Protein AF-A0A7V5BFU3-F1 (afdb_monomer_lite)

Foldseek 3Di:
DDDDDPDDPQDWDWDWDKDWDKAFPCVPWDWDADVVQLEIEGPDGDQIATPDIPLPTDTPDGPDDPPDDDDPVNVVVVSVVVVVVVRVCCVVDCNSLVNVVVVVVVLVVVQVVSVVVVHGYHYDDDDDRPDDDDDPPPDD

pLDDT: mean 78.32, std 17.99, range [40.0, 97.5]

Structure (mmCIF, N/CA/C/O backbone):
data_AF-A0A7V5BFU3-F1
#
_entry.id   AF-A0A7V5BFU3-F1
#
loop_
_atom_site.group_PDB
_atom_site.id
_atom_site.type_symbol
_atom_site.label_atom_id
_atom_site.label_alt_id
_atom_site.label_comp_id
_atom_site.label_asym_id
_atom_site.label_entity_id
_atom_site.label_seq_id
_atom_site.pdbx_PDB_ins_code
_atom_site.Cartn_x
_atom_site.Cartn_y
_atom_site.Cartn_z
_atom_site.occupancy
_atom_site.B_iso_or_equiv
_atom_site.auth_seq_id
_atom_site.auth_comp_id
_atom_site.auth_asym_id
_atom_site.auth_atom_id
_atom_site.pdbx_PDB_model_num
ATOM 1 N N . PHE A 1 1 ? 28.298 21.878 -44.622 1.00 40.00 1 PHE A N 1
ATOM 2 C CA . PHE A 1 1 ? 29.211 22.014 -43.472 1.00 40.00 1 PHE A CA 1
ATOM 3 C C . PHE A 1 1 ? 29.053 20.785 -42.596 1.00 40.00 1 PHE A C 1
ATOM 5 O O . PHE A 1 1 ? 27.936 20.441 -42.238 1.00 40.00 1 PHE A O 1
ATOM 12 N N . MET A 1 2 ? 30.155 20.061 -42.419 1.00 42.56 2 MET A N 1
ATOM 13 C CA . MET A 1 2 ? 30.246 18.671 -41.971 1.00 42.56 2 MET A CA 1
ATOM 14 C C . MET A 1 2 ? 30.480 18.627 -40.452 1.00 42.56 2 MET A C 1
ATOM 16 O O . MET A 1 2 ? 31.447 19.219 -39.985 1.00 42.56 2 MET A O 1
ATOM 20 N N . GLY A 1 3 ? 29.627 17.943 -39.687 1.00 45.62 3 GLY A N 1
ATOM 21 C CA . GLY A 1 3 ? 29.847 17.699 -38.257 1.00 45.62 3 GLY A CA 1
ATOM 22 C C . GLY A 1 3 ? 30.543 16.358 -38.035 1.00 45.62 3 GLY A C 1
ATOM 23 O O . GLY A 1 3 ? 29.865 15.348 -37.896 1.00 45.62 3 GLY A O 1
ATOM 24 N N . TRP A 1 4 ? 31.879 16.339 -38.037 1.00 49.91 4 TRP A N 1
ATOM 25 C CA . TRP A 1 4 ? 32.675 15.201 -37.554 1.00 49.91 4 TRP A CA 1
ATOM 26 C C . TRP A 1 4 ? 33.266 15.570 -36.201 1.00 49.91 4 TRP A C 1
ATOM 28 O O . TRP A 1 4 ? 34.198 16.365 -36.117 1.00 49.91 4 TRP A O 1
ATOM 38 N N . GLY A 1 5 ? 32.711 14.988 -35.145 1.00 55.03 5 GLY A N 1
ATOM 39 C CA . GLY A 1 5 ? 33.347 14.875 -33.839 1.00 55.03 5 GLY A CA 1
ATOM 40 C C . GLY A 1 5 ? 33.225 13.419 -33.377 1.00 55.03 5 GLY A C 1
ATOM 41 O O . GLY A 1 5 ? 32.204 12.797 -33.670 1.00 55.03 5 GLY A O 1
ATOM 42 N N . PRO A 1 6 ? 34.215 12.853 -32.666 1.00 50.91 6 PRO A N 1
ATOM 43 C CA . PRO A 1 6 ? 34.241 11.443 -32.248 1.00 50.91 6 PRO A CA 1
ATOM 44 C C . PRO A 1 6 ? 33.249 11.100 -31.117 1.00 50.91 6 PRO A C 1
ATOM 46 O O . PRO A 1 6 ? 33.380 10.073 -30.461 1.00 50.91 6 PRO A O 1
ATOM 49 N N . TYR A 1 7 ? 32.248 11.945 -30.880 1.00 51.69 7 TYR A N 1
ATOM 50 C CA . TYR A 1 7 ? 31.275 11.806 -29.801 1.00 51.69 7 TYR A CA 1
ATOM 51 C C . TYR A 1 7 ? 29.891 11.534 -30.389 1.00 51.69 7 TYR A C 1
ATOM 53 O O . TYR A 1 7 ? 28.970 12.335 -30.257 1.00 51.69 7 TYR A O 1
ATOM 61 N N . SER A 1 8 ? 29.738 10.419 -31.105 1.00 53.53 8 SER A N 1
ATOM 62 C CA . SER A 1 8 ? 28.401 9.917 -31.408 1.00 53.53 8 SER A CA 1
ATOM 63 C C . SER A 1 8 ? 27.800 9.391 -30.106 1.00 53.53 8 SER A C 1
ATOM 65 O O . SER A 1 8 ? 28.223 8.346 -29.612 1.00 53.53 8 SER A O 1
ATOM 67 N N . GLU A 1 9 ? 26.845 10.117 -29.524 1.00 56.53 9 GLU A N 1
ATOM 68 C CA . GLU A 1 9 ? 26.021 9.587 -28.437 1.00 56.53 9 GLU A CA 1
ATOM 69 C C . GLU A 1 9 ? 25.425 8.246 -28.880 1.00 56.53 9 GLU A C 1
ATOM 71 O O . GLU A 1 9 ? 24.737 8.164 -29.903 1.00 56.53 9 GLU A O 1
ATOM 76 N N . LYS A 1 10 ? 25.724 7.183 -28.131 1.00 56.62 10 LYS A N 1
ATOM 77 C CA . LYS A 1 10 ? 25.151 5.855 -28.353 1.00 56.62 10 LYS A CA 1
ATOM 78 C C . LYS A 1 10 ? 23.631 5.965 -28.168 1.00 56.62 10 LYS A C 1
ATOM 80 O O . LYS A 1 10 ? 23.175 6.274 -27.071 1.00 56.62 10 LYS A O 1
ATOM 85 N N . LYS A 1 11 ? 22.843 5.736 -29.222 1.00 58.53 11 LYS A N 1
ATOM 86 C CA . LYS A 1 11 ? 21.369 5.752 -29.169 1.00 58.53 11 LYS A CA 1
ATOM 87 C C . LYS A 1 11 ? 20.841 4.327 -29.311 1.00 58.53 11 LYS A C 1
ATOM 89 O O . LYS A 1 11 ? 21.081 3.695 -30.333 1.00 58.53 11 LYS A O 1
ATOM 94 N N . ALA A 1 12 ? 20.122 3.846 -28.301 1.00 62.81 12 ALA A N 1
ATOM 95 C CA . ALA A 1 12 ? 19.391 2.579 -28.316 1.00 62.81 12 ALA A CA 1
ATOM 96 C C . ALA A 1 12 ? 17.927 2.841 -27.932 1.00 62.81 12 ALA A C 1
ATOM 98 O O . ALA A 1 12 ? 17.652 3.735 -27.132 1.00 62.81 12 ALA A O 1
ATOM 99 N N . MET A 1 13 ? 16.991 2.087 -28.511 1.00 66.69 13 MET A N 1
ATOM 100 C CA . MET A 1 13 ? 15.568 2.156 -28.171 1.00 66.69 13 MET A CA 1
ATOM 101 C C . MET A 1 13 ? 15.204 0.916 -27.369 1.00 66.69 13 MET A C 1
ATOM 103 O O . MET A 1 13 ? 15.144 -0.162 -27.934 1.00 66.69 13 MET A O 1
ATOM 107 N N . ILE A 1 14 ? 14.945 1.072 -26.075 1.00 68.62 14 ILE A N 1
ATOM 108 C CA . ILE A 1 14 ? 14.695 -0.052 -25.172 1.00 68.62 14 ILE A CA 1
ATOM 109 C C . ILE A 1 14 ? 13.201 -0.101 -24.854 1.00 68.62 14 ILE A C 1
ATOM 111 O O . ILE A 1 14 ? 12.643 0.873 -24.349 1.00 68.62 14 ILE A O 1
ATOM 115 N N . ARG A 1 15 ? 12.550 -1.238 -25.122 1.00 72.31 15 ARG A N 1
ATOM 116 C CA . ARG A 1 15 ? 11.222 -1.550 -24.576 1.00 72.31 15 ARG A CA 1
ATOM 117 C C . ARG A 1 15 ? 11.406 -2.403 -23.326 1.00 72.31 15 ARG A C 1
ATOM 119 O O . ARG A 1 15 ? 12.172 -3.362 -23.350 1.00 72.31 15 ARG A O 1
ATOM 126 N N . VAL A 1 16 ? 10.712 -2.014 -22.262 1.00 74.75 16 VAL A N 1
ATOM 127 C CA . VAL A 1 16 ? 10.816 -2.605 -20.929 1.00 74.75 16 VAL A CA 1
ATOM 128 C C . VAL A 1 16 ? 9.462 -3.177 -20.546 1.00 74.75 16 VAL A C 1
ATOM 130 O O . VAL A 1 16 ? 8.458 -2.468 -20.591 1.00 74.75 16 VAL A O 1
ATOM 133 N N . GLU A 1 17 ? 9.453 -4.440 -20.143 1.00 80.62 17 GLU A N 1
ATOM 134 C CA . GLU A 1 17 ? 8.328 -5.064 -19.451 1.00 80.62 17 GLU A CA 1
ATOM 135 C C . GLU A 1 17 ? 8.743 -5.318 -18.001 1.00 80.62 17 GLU A C 1
ATOM 137 O O . GLU A 1 17 ? 9.813 -5.871 -17.749 1.00 80.62 17 GLU A O 1
ATOM 142 N N . ALA A 1 18 ? 7.926 -4.855 -17.055 1.00 84.06 18 ALA A N 1
ATOM 143 C CA . ALA A 1 18 ? 8.183 -4.974 -15.627 1.00 84.06 18 ALA A CA 1
ATOM 144 C C . ALA A 1 18 ? 6.877 -5.278 -14.895 1.00 84.06 18 ALA A C 1
ATOM 146 O O . ALA A 1 18 ? 5.835 -4.695 -15.204 1.00 84.06 18 ALA A O 1
ATOM 147 N N . LYS A 1 19 ? 6.942 -6.152 -13.890 1.00 87.88 19 LYS A N 1
ATOM 148 C CA . LYS A 1 19 ? 5.826 -6.382 -12.972 1.00 87.88 19 LYS A CA 1
ATOM 149 C C . LYS A 1 19 ? 6.046 -5.543 -11.729 1.00 87.88 19 LYS A C 1
ATOM 151 O O . LYS A 1 19 ? 7.132 -5.543 -11.155 1.00 87.88 19 LYS A O 1
ATOM 156 N N . VAL A 1 20 ? 5.018 -4.809 -11.331 1.00 90.00 20 VAL A N 1
ATOM 157 C CA . VAL A 1 20 ? 5.080 -3.917 -10.178 1.00 90.00 20 VAL A CA 1
ATOM 158 C C . VAL A 1 20 ? 3.994 -4.314 -9.198 1.00 90.00 20 VAL A C 1
ATOM 160 O O . VAL A 1 20 ? 2.826 -4.409 -9.569 1.00 90.00 20 VAL A O 1
ATOM 163 N N . LEU A 1 21 ? 4.388 -4.527 -7.948 1.00 92.06 21 LEU A N 1
ATOM 164 C CA . LEU A 1 21 ? 3.472 -4.769 -6.849 1.00 92.06 21 LEU A CA 1
ATOM 165 C C . LEU A 1 21 ? 3.307 -3.473 -6.062 1.00 92.06 21 LEU A C 1
ATOM 167 O O . LEU A 1 21 ? 4.285 -2.921 -5.556 1.00 92.06 21 LEU A O 1
ATOM 171 N N . ALA A 1 22 ? 2.071 -3.005 -5.937 1.00 94.19 22 ALA A N 1
ATOM 172 C CA . ALA A 1 22 ? 1.711 -1.893 -5.070 1.00 94.19 22 ALA A CA 1
ATOM 173 C C . ALA A 1 22 ? 0.727 -2.372 -4.002 1.00 94.19 22 ALA A C 1
ATOM 175 O O . ALA A 1 22 ? -0.094 -3.253 -4.257 1.00 94.19 22 ALA A O 1
ATOM 176 N N . GLY A 1 23 ? 0.813 -1.801 -2.807 1.00 93.50 23 GLY A N 1
ATOM 177 C CA . GLY A 1 23 ? -0.024 -2.206 -1.687 1.00 93.50 23 GLY A CA 1
ATOM 178 C C . GLY A 1 23 ? 0.140 -1.302 -0.477 1.00 93.50 23 GLY A C 1
ATOM 179 O O . GLY A 1 23 ? 0.920 -0.353 -0.490 1.00 93.50 23 GLY A O 1
ATOM 180 N N . TYR A 1 24 ? -0.623 -1.598 0.569 1.00 93.19 24 TYR A N 1
ATOM 181 C CA . TYR A 1 24 ? -0.533 -0.901 1.845 1.00 93.19 24 TYR A CA 1
ATOM 182 C C . TYR A 1 24 ? 0.469 -1.604 2.752 1.00 93.19 24 TYR A C 1
ATOM 184 O O . TYR A 1 24 ? 0.316 -2.788 3.053 1.00 93.19 24 TYR A O 1
ATOM 192 N N . ASP A 1 25 ? 1.439 -0.852 3.253 1.00 94.38 25 ASP A N 1
ATOM 193 C CA . ASP A 1 25 ? 2.276 -1.300 4.357 1.00 94.38 25 ASP A CA 1
ATOM 194 C C . ASP A 1 25 ? 1.501 -1.151 5.675 1.00 94.38 25 ASP A C 1
ATOM 196 O O . ASP A 1 25 ? 1.387 -0.064 6.247 1.00 94.38 25 ASP A O 1
ATOM 200 N N . LEU A 1 26 ? 0.923 -2.257 6.146 1.00 91.56 26 LEU A N 1
ATOM 201 C CA . LEU A 1 26 ? 0.100 -2.276 7.355 1.00 91.56 26 LEU A CA 1
ATOM 202 C C . LEU A 1 26 ? 0.907 -2.054 8.640 1.00 91.56 26 LEU A C 1
ATOM 204 O O . LEU A 1 26 ? 0.306 -1.706 9.655 1.00 91.56 26 LEU A O 1
ATOM 208 N N . GLU A 1 27 ? 2.237 -2.181 8.618 1.00 92.94 27 GLU A N 1
ATOM 209 C CA . GLU A 1 27 ? 3.070 -1.835 9.778 1.00 92.94 27 GLU A CA 1
ATOM 210 C C . GLU A 1 27 ? 3.023 -0.328 10.068 1.00 92.94 27 GLU A C 1
ATOM 212 O O . GLU A 1 27 ? 3.160 0.098 11.216 1.00 92.94 27 GLU A O 1
ATOM 217 N N . LYS A 1 28 ? 2.749 0.491 9.042 1.00 93.94 28 LYS A N 1
ATOM 218 C CA . LYS A 1 28 ? 2.554 1.946 9.158 1.00 93.94 28 LYS A CA 1
ATOM 219 C C . LYS A 1 28 ? 1.131 2.332 9.583 1.00 93.94 28 LYS A C 1
ATOM 221 O O . LYS A 1 28 ? 0.857 3.515 9.802 1.00 93.94 28 LYS A O 1
ATOM 226 N N . MET A 1 29 ? 0.208 1.374 9.691 1.00 93.19 29 MET A N 1
ATOM 227 C CA . MET A 1 29 ? -1.167 1.632 10.117 1.00 93.19 29 MET A CA 1
ATOM 228 C C . MET A 1 29 ? -1.240 1.827 11.632 1.00 93.19 29 MET A C 1
ATOM 230 O O . MET A 1 29 ? -0.663 1.072 12.410 1.00 93.19 29 MET A O 1
ATOM 234 N N . THR A 1 30 ? -2.025 2.811 12.073 1.00 94.62 30 THR A N 1
ATOM 235 C CA . THR A 1 30 ? -2.304 3.012 13.503 1.00 94.62 30 THR A CA 1
ATOM 236 C C . THR A 1 30 ? -3.786 2.849 13.789 1.00 94.62 30 THR A C 1
ATOM 238 O O . THR A 1 30 ? -4.638 3.281 13.008 1.00 94.62 30 THR A O 1
ATOM 241 N N . TYR A 1 31 ? -4.101 2.232 14.926 1.00 94.81 31 TYR A N 1
ATOM 242 C CA . TYR A 1 31 ? -5.470 2.007 15.365 1.00 94.81 31 TYR A CA 1
ATOM 243 C C . TYR A 1 31 ? -5.587 2.064 16.888 1.00 94.81 31 TYR A C 1
ATOM 245 O O . TYR A 1 31 ? -4.606 1.948 17.624 1.00 94.81 31 TYR A O 1
ATOM 253 N N . LYS A 1 32 ? -6.817 2.249 17.360 1.00 96.56 32 LYS A N 1
ATOM 254 C CA . LYS A 1 32 ? -7.192 2.182 18.772 1.00 96.56 32 LYS A CA 1
ATOM 255 C C . LYS A 1 32 ? -8.293 1.155 18.958 1.00 96.56 32 LYS A C 1
ATOM 257 O O . LYS A 1 32 ? -9.171 1.034 18.107 1.00 96.56 32 LYS A O 1
ATOM 262 N N . VAL A 1 33 ? -8.260 0.466 20.090 1.00 96.88 33 VAL A N 1
ATOM 263 C CA . VAL A 1 33 ? -9.274 -0.512 20.480 1.00 96.88 33 VAL A CA 1
ATOM 264 C C . VAL A 1 33 ? -9.934 -0.023 21.760 1.00 96.88 33 VAL A C 1
ATOM 266 O O . VAL A 1 33 ? -9.255 0.255 22.746 1.00 96.88 33 VAL A O 1
ATOM 269 N N . ASP A 1 34 ? -11.254 0.095 21.734 1.00 97.12 34 ASP A N 1
ATOM 270 C CA . ASP A 1 34 ? -12.078 0.306 22.915 1.00 97.12 34 ASP A CA 1
ATOM 271 C C . ASP A 1 34 ? -12.926 -0.944 23.147 1.00 97.12 34 ASP A C 1
ATOM 273 O O . ASP A 1 34 ? -13.921 -1.189 22.465 1.00 97.12 34 ASP A O 1
ATOM 277 N N . GLU A 1 35 ? -12.520 -1.747 24.125 1.00 95.38 35 GLU A N 1
ATOM 278 C CA . GLU A 1 35 ? -13.203 -2.990 24.480 1.00 95.38 35 GLU A CA 1
ATOM 279 C C . GLU A 1 35 ? -14.588 -2.753 25.093 1.00 95.38 35 GLU A C 1
ATOM 281 O O . GLU A 1 35 ? -15.483 -3.581 24.926 1.00 95.38 35 GLU A O 1
ATOM 286 N N . LYS A 1 36 ? -14.802 -1.616 25.775 1.00 96.56 36 LYS A N 1
ATOM 287 C CA . LYS A 1 36 ? -16.090 -1.312 26.419 1.00 96.56 36 LYS A CA 1
ATOM 288 C C . LYS A 1 36 ? -17.159 -1.030 25.376 1.00 96.56 36 LYS A C 1
ATOM 290 O O . LYS A 1 36 ? -18.277 -1.523 25.494 1.00 96.56 36 LYS A O 1
ATOM 295 N N . SER A 1 37 ? -16.808 -0.241 24.361 1.00 96.69 37 SER A N 1
ATOM 296 C CA . SER A 1 37 ? -17.693 0.064 23.234 1.00 96.69 37 SER A CA 1
ATOM 297 C C . SER A 1 37 ? -17.561 -0.926 22.072 1.00 96.69 37 SER A C 1
ATOM 299 O O . SER A 1 37 ? -18.221 -0.740 21.049 1.00 96.69 37 SER A O 1
ATOM 301 N N . LYS A 1 38 ? -16.720 -1.963 22.212 1.00 97.50 38 LYS A N 1
ATOM 302 C CA . LYS A 1 38 ? -16.382 -2.942 21.166 1.00 97.50 38 LYS A CA 1
ATOM 303 C C . LYS A 1 38 ? -16.056 -2.276 19.830 1.00 97.50 38 LYS A C 1
ATOM 305 O O . LYS A 1 38 ? -16.542 -2.687 18.778 1.00 97.50 38 LYS A O 1
ATOM 310 N N . THR A 1 39 ? -15.268 -1.206 19.869 1.00 97.38 39 THR A N 1
ATOM 311 C CA . THR A 1 39 ? -14.957 -0.397 18.689 1.00 97.38 39 THR A CA 1
ATOM 312 C C . THR A 1 39 ? -13.462 -0.416 18.403 1.00 97.38 39 THR A C 1
ATOM 314 O O . THR A 1 39 ? -12.645 -0.099 19.265 1.00 97.38 39 THR A O 1
ATOM 317 N N . ILE A 1 40 ? -13.107 -0.758 17.168 1.00 96.44 40 ILE A N 1
ATOM 318 C CA . ILE A 1 40 ? -11.768 -0.599 16.608 1.00 96.44 40 ILE A CA 1
ATOM 319 C C . ILE A 1 40 ? -11.807 0.631 15.704 1.00 96.44 40 ILE A C 1
ATOM 321 O O . ILE A 1 40 ? -12.608 0.696 14.774 1.00 96.44 40 ILE A O 1
ATOM 325 N N . THR A 1 41 ? -10.943 1.604 15.962 1.00 95.75 41 THR A N 1
ATOM 326 C CA . THR A 1 41 ? -10.847 2.836 15.172 1.00 95.75 41 THR A CA 1
ATOM 327 C C . THR A 1 41 ? -9.486 2.890 14.510 1.00 95.75 41 THR A C 1
ATOM 329 O O . THR A 1 41 ? -8.479 3.038 15.203 1.00 95.75 41 THR A O 1
ATOM 332 N N . ILE A 1 42 ? -9.446 2.809 13.181 1.00 94.25 42 ILE A N 1
ATOM 333 C CA . ILE A 1 42 ? -8.226 3.067 12.414 1.00 94.25 42 ILE A CA 1
ATOM 334 C C . ILE A 1 42 ? -7.980 4.578 12.450 1.00 94.25 42 ILE A C 1
ATOM 336 O O . ILE A 1 42 ? -8.773 5.363 11.934 1.00 94.25 42 ILE A O 1
ATOM 340 N N . THR A 1 43 ? -6.901 4.996 13.112 1.00 92.56 43 THR A N 1
ATOM 341 C CA . THR A 1 43 ? -6.559 6.415 13.292 1.00 92.56 43 THR A CA 1
ATOM 342 C C . THR A 1 43 ? -5.755 6.976 12.132 1.00 92.56 43 THR A C 1
ATOM 344 O O . THR A 1 43 ? -5.855 8.165 11.850 1.00 92.56 43 THR A O 1
ATOM 347 N N . SER A 1 44 ? -4.968 6.134 11.463 1.00 91.00 44 SER A N 1
ATOM 348 C CA . SER A 1 44 ? -4.232 6.501 10.257 1.00 91.00 44 SER A CA 1
ATOM 349 C C . SER A 1 44 ? -4.082 5.276 9.374 1.00 91.00 44 SER A C 1
ATOM 351 O O . SER A 1 44 ? -3.506 4.276 9.808 1.00 91.00 44 SER A O 1
ATOM 353 N N . LEU A 1 45 ? -4.571 5.381 8.141 1.00 90.12 45 LEU A N 1
ATOM 354 C CA . LEU A 1 45 ? -4.282 4.440 7.069 1.00 90.12 45 LEU A CA 1
ATOM 355 C C . LEU A 1 45 ? -3.202 5.077 6.177 1.00 90.12 45 LEU A C 1
ATOM 357 O O . LEU A 1 45 ? -3.407 6.208 5.735 1.00 90.12 45 LEU A O 1
ATOM 361 N N . PRO A 1 46 ? -2.051 4.423 5.951 1.00 92.06 46 PRO A N 1
ATOM 362 C CA . PRO A 1 46 ? -1.035 4.947 5.040 1.00 92.06 46 PRO A CA 1
ATOM 363 C C . PRO A 1 46 ? -1.573 4.981 3.605 1.00 92.06 46 PRO A C 1
ATOM 365 O O . PRO A 1 46 ? -2.507 4.256 3.288 1.00 92.06 46 PRO A O 1
ATOM 368 N N . GLU A 1 47 ? -0.990 5.791 2.723 1.00 91.94 47 GLU A N 1
ATOM 369 C CA . GLU A 1 47 ? -1.230 5.626 1.282 1.00 91.94 47 GLU A CA 1
ATOM 370 C C . GLU A 1 47 ? -0.551 4.338 0.788 1.00 91.94 47 GLU A C 1
ATOM 372 O O . GLU A 1 47 ? 0.456 3.922 1.374 1.00 91.94 47 GLU A O 1
ATOM 377 N N . PRO A 1 48 ? -1.063 3.705 -0.283 1.00 93.56 48 PRO A N 1
ATOM 378 C CA . PRO A 1 48 ? -0.360 2.592 -0.894 1.00 93.56 48 PRO A CA 1
ATOM 379 C C . PRO A 1 48 ? 1.016 3.044 -1.400 1.00 93.56 48 PRO A C 1
ATOM 381 O O . PRO A 1 48 ? 1.221 4.196 -1.790 1.00 93.56 48 PRO A O 1
ATOM 384 N N . GLU A 1 49 ? 1.957 2.111 -1.447 1.00 94.12 49 GLU A N 1
ATOM 385 C CA . GLU A 1 49 ? 3.307 2.309 -1.966 1.00 94.12 49 GLU A CA 1
ATOM 386 C C . GLU A 1 49 ? 3.739 1.128 -2.842 1.00 94.12 49 GLU A C 1
ATOM 388 O O . GLU A 1 49 ? 3.139 0.053 -2.832 1.00 94.12 49 GLU A O 1
ATOM 393 N N . ILE A 1 50 ? 4.786 1.348 -3.639 1.00 93.06 50 ILE A N 1
ATOM 394 C CA . ILE A 1 50 ? 5.405 0.290 -4.438 1.00 93.06 50 ILE A CA 1
ATOM 395 C C . ILE A 1 50 ? 6.149 -0.656 -3.494 1.00 93.06 50 ILE A C 1
ATOM 397 O O . ILE A 1 50 ? 7.152 -0.268 -2.897 1.00 93.06 50 ILE A O 1
ATOM 401 N N . MET A 1 51 ? 5.658 -1.886 -3.390 1.00 91.50 51 MET A N 1
ATOM 402 C CA . MET A 1 51 ? 6.194 -2.945 -2.533 1.00 91.50 51 MET A CA 1
ATOM 403 C C . MET A 1 51 ? 7.359 -3.661 -3.203 1.00 91.50 51 MET A C 1
ATOM 405 O O . MET A 1 51 ? 8.381 -3.928 -2.576 1.00 91.50 51 MET A O 1
ATOM 409 N N . SER A 1 52 ? 7.224 -3.942 -4.497 1.00 89.81 52 SER A N 1
ATOM 410 C CA . SER A 1 52 ? 8.282 -4.554 -5.288 1.00 89.81 52 SER A CA 1
ATOM 411 C C . SER A 1 52 ? 8.168 -4.169 -6.757 1.00 89.81 52 SER A C 1
ATOM 413 O O . SER A 1 52 ? 7.110 -3.786 -7.259 1.00 89.81 52 SER A O 1
ATOM 415 N N . ILE A 1 53 ? 9.300 -4.257 -7.441 1.00 86.62 53 ILE A N 1
ATOM 416 C CA . ILE A 1 53 ? 9.396 -4.235 -8.895 1.00 86.62 53 ILE A CA 1
ATOM 417 C C . ILE A 1 53 ? 10.164 -5.507 -9.222 1.00 86.62 53 ILE A C 1
ATOM 419 O O . ILE A 1 53 ? 11.282 -5.657 -8.730 1.00 86.62 53 ILE A O 1
ATOM 423 N N . ASP A 1 54 ? 9.554 -6.426 -9.968 1.00 81.44 54 ASP A N 1
ATOM 424 C CA . ASP A 1 54 ? 10.238 -7.653 -10.366 1.00 81.44 54 ASP A CA 1
ATOM 425 C C . ASP A 1 54 ? 11.453 -7.282 -11.218 1.00 81.44 54 ASP A C 1
ATOM 427 O O . ASP A 1 54 ? 11.367 -6.499 -12.167 1.00 81.44 54 ASP A O 1
ATOM 431 N N . ASP A 1 55 ? 12.600 -7.838 -10.840 1.00 61.72 55 ASP A N 1
ATOM 432 C CA . ASP A 1 55 ? 13.906 -7.469 -11.379 1.00 61.72 55 ASP A CA 1
ATOM 433 C C . ASP A 1 55 ? 14.178 -8.034 -12.787 1.00 61.72 55 ASP A C 1
ATOM 435 O O . ASP A 1 55 ? 15.174 -7.647 -13.402 1.00 61.72 55 ASP A O 1
ATOM 439 N N . ASP A 1 56 ? 13.286 -8.880 -13.322 1.00 58.97 56 ASP A N 1
ATOM 440 C CA . ASP A 1 56 ? 13.332 -9.437 -14.686 1.00 58.97 56 ASP A CA 1
ATOM 441 C C . ASP A 1 56 ? 12.878 -8.412 -15.737 1.00 58.97 56 ASP A C 1
ATOM 443 O O . ASP A 1 56 ? 11.973 -8.635 -16.548 1.00 58.97 56 ASP A O 1
ATOM 447 N N . LEU A 1 57 ? 13.532 -7.251 -15.721 1.00 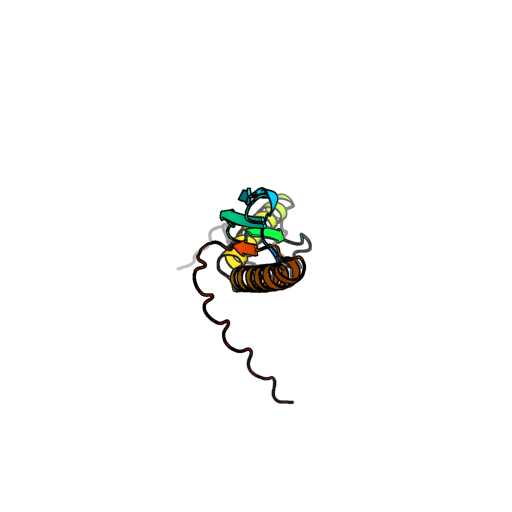62.59 57 LEU A N 1
ATOM 448 C CA . LEU A 1 57 ? 13.405 -6.236 -16.755 1.00 62.59 57 LEU A CA 1
ATOM 449 C C . LEU A 1 57 ? 13.786 -6.859 -18.097 1.00 62.59 57 LEU A C 1
ATOM 451 O O . LEU A 1 57 ? 14.958 -7.092 -18.392 1.00 62.59 57 LEU A O 1
ATOM 455 N N . SER A 1 58 ? 12.777 -7.144 -18.912 1.00 59.44 58 SER A N 1
ATOM 456 C CA . SER A 1 58 ? 12.986 -7.754 -20.219 1.00 59.44 58 SER A CA 1
ATOM 457 C C . SER A 1 58 ? 13.329 -6.665 -21.232 1.00 59.44 58 SER A C 1
ATOM 459 O O . SER A 1 58 ? 12.541 -5.744 -21.456 1.00 59.44 58 SER A O 1
ATOM 461 N N . TYR A 1 59 ? 14.528 -6.752 -21.815 1.00 60.78 59 TYR A N 1
ATOM 462 C CA . TYR A 1 59 ? 15.024 -5.839 -22.845 1.00 60.78 59 TYR A CA 1
ATOM 463 C C . TYR A 1 59 ? 14.530 -6.308 -24.210 1.00 60.78 59 TYR A C 1
ATOM 465 O O . TYR A 1 59 ? 14.973 -7.342 -24.703 1.00 60.78 59 TYR A O 1
ATOM 473 N N . TYR A 1 60 ? 13.625 -5.553 -24.827 1.00 54.09 60 TYR A N 1
ATOM 474 C CA . TYR A 1 60 ? 12.979 -6.011 -26.061 1.00 54.09 60 TYR A CA 1
ATOM 475 C C . TYR A 1 60 ? 13.643 -5.582 -27.373 1.00 54.09 60 TYR A C 1
ATOM 477 O O . TYR A 1 60 ? 13.138 -5.986 -28.405 1.00 54.09 60 TYR A O 1
ATOM 485 N N . ASP A 1 61 ? 14.739 -4.816 -27.365 1.00 55.56 61 ASP A N 1
ATOM 486 C CA . ASP A 1 61 ? 15.658 -4.684 -28.513 1.00 55.56 61 ASP A CA 1
ATOM 487 C C . ASP A 1 61 ? 16.788 -3.711 -28.148 1.00 55.56 61 ASP A C 1
ATOM 489 O O . ASP A 1 61 ? 16.556 -2.524 -27.941 1.00 55.56 61 ASP A O 1
ATOM 493 N N . ILE A 1 62 ? 18.034 -4.172 -28.077 1.00 59.44 62 ILE A N 1
ATOM 494 C CA . ILE A 1 62 ? 19.184 -3.262 -28.117 1.00 59.44 62 ILE A CA 1
ATOM 495 C C . ILE A 1 62 ? 19.707 -3.343 -29.545 1.00 59.44 62 ILE A C 1
ATOM 497 O O . ILE A 1 62 ? 20.279 -4.353 -29.942 1.00 59.44 62 ILE A O 1
ATOM 501 N N . LEU A 1 63 ? 19.479 -2.298 -30.343 1.00 56.19 63 LEU A N 1
ATOM 502 C CA . LEU A 1 63 ? 20.040 -2.204 -31.691 1.00 56.19 63 LEU A CA 1
ATOM 503 C C . LEU A 1 63 ? 21.557 -1.981 -31.589 1.00 56.19 63 LEU A C 1
ATOM 505 O O . LEU A 1 63 ? 22.045 -0.851 -31.667 1.00 56.19 63 LEU A O 1
ATOM 509 N N . GLU A 1 64 ? 22.315 -3.055 -31.378 1.00 54.16 64 GLU A N 1
ATOM 510 C CA . GLU A 1 64 ? 23.770 -3.032 -31.483 1.00 54.16 64 GLU A CA 1
ATOM 511 C C . GLU A 1 64 ? 24.155 -2.935 -32.965 1.00 54.16 64 GLU A C 1
ATOM 513 O O . GLU A 1 64 ? 24.150 -3.906 -33.719 1.00 54.16 64 GLU A O 1
ATOM 518 N N . GLY A 1 65 ? 24.477 -1.725 -33.421 1.00 54.22 65 GLY A N 1
ATOM 519 C CA . GLY A 1 65 ? 25.233 -1.572 -34.660 1.00 54.22 65 GLY A CA 1
ATOM 520 C C . GLY A 1 65 ? 26.633 -2.177 -34.501 1.00 54.22 65 GLY A C 1
ATOM 521 O O . GLY A 1 65 ? 27.191 -2.161 -33.407 1.00 54.22 65 GLY A O 1
ATOM 522 N N . TYR A 1 66 ? 27.244 -2.617 -35.607 1.00 47.72 66 TYR A N 1
ATOM 523 C CA . TYR A 1 66 ? 28.576 -3.260 -35.694 1.00 47.72 66 TYR A CA 1
ATOM 524 C C . TYR A 1 66 ? 29.753 -2.464 -35.065 1.00 47.72 66 TYR A C 1
ATOM 526 O O . TYR A 1 66 ? 30.886 -2.930 -35.035 1.00 47.72 66 TYR A O 1
ATOM 534 N N . TRP A 1 67 ? 29.494 -1.254 -34.561 1.00 50.28 67 TRP A N 1
ATOM 535 C CA . TRP A 1 67 ? 30.460 -0.313 -33.991 1.00 50.28 67 TRP A CA 1
ATOM 536 C C . TRP A 1 67 ? 30.154 0.068 -32.532 1.00 50.28 67 TRP A C 1
ATOM 538 O O . TRP A 1 67 ? 30.760 1.005 -32.016 1.00 50.28 67 TRP A O 1
ATOM 548 N N . ASN A 1 68 ? 29.205 -0.608 -31.868 1.00 54.19 68 ASN A N 1
ATOM 549 C CA . ASN A 1 68 ? 28.694 -0.180 -30.568 1.00 54.19 68 ASN A CA 1
ATOM 550 C C . ASN A 1 68 ? 28.565 -1.326 -29.549 1.00 54.19 68 ASN A C 1
ATOM 552 O O . ASN A 1 68 ? 27.459 -1.739 -29.222 1.00 54.19 68 ASN A O 1
ATOM 556 N N . SER A 1 69 ? 29.687 -1.815 -29.016 1.00 61.56 69 SER A N 1
ATOM 557 C CA . SER A 1 69 ? 29.667 -2.720 -27.861 1.00 61.56 69 SER A CA 1
ATOM 558 C C . SER A 1 69 ? 29.406 -1.925 -26.576 1.00 61.56 69 SER A C 1
ATOM 560 O O . SER A 1 69 ? 30.118 -0.954 -26.277 1.00 61.56 69 SER A O 1
ATOM 562 N N . PHE A 1 70 ? 28.385 -2.304 -25.814 1.00 67.44 70 PHE A N 1
ATOM 563 C CA . PHE A 1 70 ? 28.151 -1.782 -24.466 1.00 67.44 70 PHE A CA 1
ATOM 564 C C . PHE A 1 70 ? 29.129 -2.422 -23.472 1.00 67.44 70 PHE A C 1
ATOM 566 O O . PHE A 1 70 ? 29.383 -3.624 -23.528 1.00 67.44 70 PHE A O 1
ATOM 573 N N . SER A 1 71 ? 29.707 -1.616 -22.579 1.00 72.94 71 SER A N 1
ATOM 574 C CA . SER A 1 71 ? 30.512 -2.124 -21.461 1.00 72.94 71 SER A CA 1
ATOM 575 C C . SER A 1 71 ? 29.617 -2.592 -20.308 1.00 72.94 71 SER A C 1
ATOM 577 O O . SER A 1 71 ? 28.461 -2.182 -20.212 1.00 72.94 71 SER A O 1
ATOM 579 N N . GLU A 1 72 ? 30.140 -3.405 -19.385 1.00 74.88 72 GLU A N 1
ATOM 580 C CA . GLU A 1 72 ? 29.412 -3.789 -18.160 1.00 74.88 72 GLU A CA 1
ATOM 581 C C . GLU A 1 72 ? 28.959 -2.567 -17.339 1.00 74.88 72 GLU A C 1
ATOM 583 O O . GLU A 1 72 ? 27.870 -2.556 -16.764 1.00 74.88 72 GLU A O 1
ATOM 588 N N . GLU A 1 73 ? 29.766 -1.503 -17.318 1.00 79.12 73 GLU A N 1
ATOM 589 C CA . GLU A 1 73 ? 29.423 -0.244 -16.654 1.00 79.12 73 GLU A CA 1
ATOM 590 C C . GLU A 1 73 ? 28.240 0.459 -17.338 1.00 79.12 73 GLU A C 1
ATOM 592 O O . GLU A 1 73 ? 27.332 0.947 -16.656 1.00 79.12 73 GLU A O 1
ATOM 597 N N . ASP A 1 74 ? 28.193 0.441 -18.676 1.00 75.00 74 ASP A N 1
ATOM 598 C CA . ASP A 1 74 ? 27.058 0.970 -19.435 1.00 75.00 74 ASP A CA 1
ATOM 599 C C . ASP A 1 74 ? 25.774 0.187 -19.117 1.00 75.00 74 ASP A C 1
ATOM 601 O O . ASP A 1 74 ? 24.733 0.795 -18.859 1.00 75.00 74 ASP A O 1
ATOM 605 N N . TYR A 1 75 ? 25.846 -1.148 -19.059 1.00 76.25 75 TYR A N 1
ATOM 606 C CA . TYR A 1 75 ? 24.707 -2.000 -18.700 1.00 76.25 75 TYR A CA 1
ATOM 607 C C . TYR A 1 75 ? 24.191 -1.716 -17.288 1.00 76.25 75 TYR A C 1
ATOM 609 O O . TYR A 1 75 ? 22.985 -1.550 -17.091 1.00 76.25 75 TYR A O 1
ATOM 617 N N . ASN A 1 76 ? 25.087 -1.587 -16.307 1.00 80.62 76 ASN A N 1
ATOM 618 C CA . ASN A 1 76 ? 24.711 -1.256 -14.931 1.00 80.62 76 ASN A CA 1
ATOM 619 C C . ASN A 1 76 ? 24.027 0.115 -14.839 1.00 80.62 76 ASN A C 1
ATOM 621 O O . ASN A 1 76 ? 23.016 0.269 -14.145 1.00 80.62 76 ASN A O 1
ATOM 625 N N . LYS A 1 77 ? 24.544 1.108 -15.571 1.00 81.88 77 LYS A N 1
ATOM 626 C CA . LYS A 1 77 ? 23.952 2.447 -15.638 1.00 81.88 77 LYS A CA 1
ATOM 627 C C . LYS A 1 77 ? 22.566 2.422 -16.283 1.00 81.88 77 LYS A C 1
ATOM 629 O O . LYS A 1 77 ? 21.637 3.003 -15.722 1.00 81.88 77 LYS A O 1
ATOM 634 N N . ILE A 1 78 ? 22.414 1.722 -17.408 1.00 79.88 78 ILE A N 1
ATOM 635 C CA . ILE A 1 78 ? 21.130 1.551 -18.102 1.00 79.88 78 ILE A CA 1
ATOM 636 C C . ILE A 1 78 ? 20.120 0.850 -17.188 1.00 79.88 78 ILE A C 1
ATOM 638 O O . ILE A 1 78 ? 19.002 1.332 -17.031 1.00 79.88 78 ILE A O 1
ATOM 642 N N . ASN A 1 79 ? 20.512 -0.239 -16.522 1.00 79.38 79 ASN A N 1
ATOM 643 C CA . ASN A 1 79 ? 19.626 -0.980 -15.625 1.00 79.38 79 ASN A CA 1
ATOM 644 C C . ASN A 1 79 ? 19.128 -0.105 -14.464 1.00 79.38 79 ASN A C 1
ATOM 646 O O . ASN A 1 79 ? 17.938 -0.084 -14.152 1.00 79.38 79 ASN A O 1
ATOM 650 N N . ARG A 1 80 ? 20.019 0.692 -13.858 1.00 84.69 80 ARG A N 1
ATOM 651 C CA . ARG A 1 80 ? 19.633 1.642 -12.808 1.00 84.69 80 ARG A CA 1
ATOM 652 C C . ARG A 1 80 ? 18.628 2.680 -13.315 1.00 84.69 80 ARG A C 1
ATOM 654 O O . ARG A 1 80 ? 17.621 2.913 -12.651 1.00 84.69 80 ARG A O 1
ATOM 661 N N . GLN A 1 81 ? 18.881 3.267 -14.485 1.00 84.75 81 GLN A N 1
ATOM 662 C CA . GLN A 1 81 ? 17.981 4.251 -15.095 1.00 84.75 81 GLN A CA 1
ATOM 663 C C . GLN A 1 81 ? 16.609 3.649 -15.415 1.00 84.75 81 GLN A C 1
ATOM 665 O O . GLN A 1 81 ? 15.591 4.286 -15.160 1.00 84.75 81 GLN A O 1
ATOM 670 N N . ILE A 1 82 ? 16.568 2.409 -15.906 1.00 82.94 82 ILE A N 1
ATOM 671 C CA . ILE A 1 82 ? 15.316 1.699 -16.176 1.00 82.94 82 ILE A CA 1
ATOM 672 C C . ILE A 1 82 ? 14.540 1.452 -14.881 1.00 82.94 82 ILE A C 1
ATOM 674 O O . ILE A 1 82 ? 13.351 1.753 -14.831 1.00 82.94 82 ILE A O 1
ATOM 678 N N . LYS A 1 83 ? 15.185 0.963 -13.814 1.00 84.69 83 LYS A N 1
ATOM 679 C CA . LYS A 1 83 ? 14.515 0.753 -12.517 1.00 84.69 83 LYS A CA 1
ATOM 680 C C . LYS A 1 83 ? 13.942 2.050 -11.949 1.00 84.69 83 LYS A C 1
ATOM 682 O O . LYS A 1 83 ? 12.833 2.058 -11.416 1.00 84.69 83 LYS A O 1
ATOM 687 N N . GLU A 1 84 ? 14.689 3.147 -12.054 1.00 88.25 84 GLU A N 1
ATOM 688 C CA . GLU A 1 84 ? 14.224 4.474 -11.637 1.00 88.25 84 GLU A CA 1
ATOM 689 C C . GLU A 1 84 ? 13.028 4.937 -12.486 1.00 88.25 84 GLU A C 1
ATOM 691 O O . GLU A 1 84 ? 12.024 5.376 -11.923 1.00 88.25 84 GLU A O 1
ATOM 696 N N . TYR A 1 85 ? 13.085 4.746 -13.807 1.00 87.69 85 TYR A N 1
ATOM 697 C CA . TYR A 1 85 ? 11.999 5.078 -14.730 1.00 87.69 85 TYR A CA 1
ATOM 698 C C . TYR A 1 85 ? 10.728 4.258 -14.467 1.00 87.69 85 TYR A C 1
ATOM 700 O O . TYR A 1 85 ? 9.662 4.837 -14.275 1.00 87.69 85 TYR A O 1
ATOM 708 N N . VAL A 1 86 ? 10.829 2.927 -14.372 1.00 87.62 86 VAL A N 1
ATOM 709 C CA . VAL A 1 86 ? 9.693 2.038 -14.060 1.00 87.62 86 VAL A CA 1
ATOM 710 C C . VAL A 1 86 ? 9.047 2.437 -12.738 1.00 87.62 86 VAL A C 1
ATOM 712 O O . VAL A 1 86 ? 7.825 2.531 -12.652 1.00 87.62 86 VAL A O 1
ATOM 715 N N . ARG A 1 87 ? 9.852 2.733 -11.709 1.00 89.69 87 ARG A N 1
ATOM 716 C CA . ARG A 1 87 ? 9.333 3.194 -10.417 1.00 89.69 87 ARG A CA 1
ATOM 717 C C . ARG A 1 87 ? 8.560 4.503 -10.548 1.00 89.69 87 ARG A C 1
ATOM 719 O O . ARG A 1 87 ? 7.536 4.655 -9.889 1.00 89.69 87 ARG A O 1
ATOM 726 N N . GLN A 1 88 ? 9.054 5.450 -11.340 1.00 90.50 88 GLN A N 1
ATOM 727 C CA . GLN A 1 88 ? 8.365 6.719 -11.553 1.00 90.50 88 GLN A CA 1
ATOM 728 C C . GLN A 1 88 ? 7.036 6.509 -12.285 1.00 90.50 88 GLN A C 1
ATOM 730 O O . GLN A 1 88 ? 6.004 6.951 -11.787 1.00 90.50 88 GLN A O 1
ATOM 735 N N . VAL A 1 89 ? 7.047 5.767 -13.398 1.00 89.19 89 VAL A N 1
ATOM 736 C CA . VAL A 1 89 ? 5.831 5.453 -14.165 1.00 89.19 89 VAL A CA 1
ATOM 737 C C . VAL A 1 89 ? 4.806 4.729 -13.297 1.00 89.19 89 VAL A C 1
ATOM 739 O O . VAL A 1 89 ? 3.629 5.058 -13.341 1.00 89.19 89 VAL A O 1
ATOM 742 N N . ALA A 1 90 ? 5.239 3.780 -12.465 1.00 89.50 90 ALA A N 1
ATOM 743 C CA . ALA A 1 90 ? 4.343 3.076 -11.559 1.00 89.50 90 ALA A CA 1
ATOM 744 C C . ALA A 1 90 ? 3.722 4.004 -10.506 1.00 89.50 90 ALA A C 1
ATOM 746 O O . ALA A 1 90 ? 2.526 3.923 -10.260 1.00 89.50 90 ALA A O 1
ATOM 747 N N . LYS A 1 91 ? 4.507 4.909 -9.906 1.00 88.50 91 LYS A N 1
ATOM 748 C CA . LYS A 1 91 ? 4.006 5.867 -8.905 1.00 88.50 91 LYS A CA 1
ATOM 749 C C . LYS A 1 91 ? 2.964 6.832 -9.466 1.00 88.50 91 LYS A C 1
ATOM 751 O O . LYS A 1 91 ? 2.064 7.231 -8.737 1.00 88.50 91 LYS A O 1
ATOM 756 N N . GLU A 1 92 ? 3.124 7.231 -10.722 1.00 87.94 92 GLU A N 1
ATOM 757 C CA . GLU A 1 92 ? 2.215 8.143 -11.425 1.00 87.94 92 GLU A CA 1
ATOM 758 C C . GLU A 1 92 ? 1.088 7.398 -12.163 1.00 87.94 92 GLU A C 1
ATOM 760 O O . GLU A 1 92 ? 0.193 8.027 -12.723 1.00 87.94 92 GLU A O 1
ATOM 765 N N . GLY A 1 93 ? 1.144 6.065 -12.190 1.00 85.94 93 GLY A N 1
ATOM 766 C CA . GLY A 1 93 ? 0.266 5.215 -12.982 1.00 85.94 93 GLY A CA 1
ATOM 767 C C . GLY A 1 93 ? -0.912 4.625 -12.209 1.00 85.94 93 GLY A C 1
ATOM 768 O O . GLY A 1 93 ? -1.026 4.718 -10.988 1.00 85.94 93 GLY A O 1
ATOM 769 N N . GLU A 1 94 ? -1.760 3.918 -12.958 1.00 89.25 94 GLU A N 1
ATOM 770 C CA . GLU A 1 94 ? -3.012 3.314 -12.480 1.00 89.25 94 GLU A CA 1
ATOM 771 C C . GLU A 1 94 ? -2.804 2.274 -11.363 1.00 89.25 94 GLU A C 1
ATOM 773 O O . GLU A 1 94 ? -3.694 2.043 -10.551 1.00 89.25 94 GLU A O 1
ATOM 778 N N . VAL A 1 95 ? -1.617 1.660 -11.272 1.00 90.44 95 VAL A N 1
ATOM 779 C CA . VAL A 1 95 ? -1.320 0.620 -10.270 1.00 90.44 95 VAL A CA 1
ATOM 780 C C . VAL A 1 95 ? -1.500 1.121 -8.832 1.00 90.44 95 VAL A C 1
ATOM 782 O O . VAL A 1 95 ? -1.969 0.369 -7.977 1.00 90.44 95 VAL A O 1
ATOM 785 N N . MET A 1 96 ? -1.203 2.397 -8.566 1.00 92.38 96 MET A N 1
ATOM 786 C CA . MET A 1 96 ? -1.416 3.005 -7.250 1.00 92.38 96 MET A CA 1
ATOM 787 C C . MET A 1 96 ? -2.901 3.200 -6.944 1.00 92.38 96 MET A C 1
ATOM 789 O O . MET A 1 96 ? -3.334 2.992 -5.809 1.00 92.38 96 MET A O 1
ATOM 793 N N . ASP A 1 97 ? -3.687 3.572 -7.952 1.00 91.50 97 ASP A N 1
ATOM 794 C CA . ASP A 1 97 ? -5.128 3.773 -7.819 1.00 91.50 97 ASP A CA 1
ATOM 795 C C . ASP A 1 97 ? -5.860 2.444 -7.633 1.00 91.50 97 ASP A C 1
ATOM 797 O O . ASP A 1 97 ? -6.720 2.330 -6.759 1.00 91.50 97 ASP A O 1
ATOM 801 N N . VAL A 1 98 ? -5.451 1.411 -8.373 1.00 92.56 98 VAL A N 1
ATOM 802 C CA . VAL A 1 98 ? -5.946 0.041 -8.201 1.00 92.56 98 VAL A CA 1
ATOM 803 C C . VAL A 1 98 ? -5.618 -0.479 -6.805 1.00 92.56 98 VAL A C 1
ATOM 805 O O . VAL A 1 98 ? -6.508 -1.000 -6.135 1.00 92.56 98 VAL A O 1
ATOM 808 N N . ALA A 1 99 ? -4.380 -0.300 -6.332 1.00 93.75 99 ALA A N 1
ATOM 809 C CA . ALA A 1 99 ? -4.000 -0.696 -4.977 1.00 93.75 99 ALA A CA 1
ATOM 810 C C . ALA A 1 99 ? -4.855 0.023 -3.925 1.00 93.75 99 ALA A C 1
ATOM 812 O O . ALA A 1 99 ? -5.342 -0.618 -2.992 1.00 93.75 99 ALA A O 1
ATOM 813 N N . ARG A 1 100 ? -5.102 1.330 -4.106 1.00 92.12 100 ARG A N 1
ATOM 814 C CA . ARG A 1 100 ? -5.978 2.113 -3.226 1.00 92.12 100 ARG A CA 1
ATOM 815 C C . ARG A 1 100 ? -7.392 1.541 -3.187 1.00 92.12 100 ARG A C 1
ATOM 817 O O . ARG A 1 100 ? -7.925 1.311 -2.105 1.00 92.12 100 ARG A O 1
ATOM 824 N N . GLN A 1 101 ? -7.980 1.281 -4.353 1.00 92.06 101 GLN A N 1
ATOM 825 C CA . GLN A 1 101 ? -9.333 0.741 -4.459 1.00 92.06 101 GLN A CA 1
ATOM 826 C C . GLN A 1 101 ? -9.448 -0.631 -3.787 1.00 92.06 101 GLN A C 1
ATOM 828 O O . GLN A 1 101 ? -10.313 -0.832 -2.940 1.00 92.06 101 GLN A O 1
ATOM 833 N N . GLN A 1 102 ? -8.532 -1.547 -4.097 1.00 93.31 102 GLN A N 1
ATOM 834 C CA . GLN A 1 102 ? -8.540 -2.891 -3.520 1.00 93.31 102 GLN A CA 1
ATOM 835 C C . GLN A 1 102 ? -8.381 -2.871 -1.995 1.00 93.31 102 GLN A C 1
ATOM 837 O O . GLN A 1 102 ? -9.044 -3.633 -1.292 1.00 93.31 102 GLN A O 1
ATOM 842 N N . GLY A 1 103 ? -7.532 -1.984 -1.465 1.00 91.94 103 GLY A N 1
ATOM 843 C CA . GLY A 1 103 ? -7.385 -1.815 -0.020 1.00 91.94 103 GLY A CA 1
ATOM 844 C C . GLY A 1 103 ? -8.661 -1.300 0.648 1.00 91.94 103 GLY A C 1
ATOM 845 O O . GLY A 1 103 ? -9.037 -1.795 1.709 1.00 91.94 103 GLY A O 1
ATOM 846 N N . LEU A 1 104 ? -9.361 -0.351 0.018 1.00 89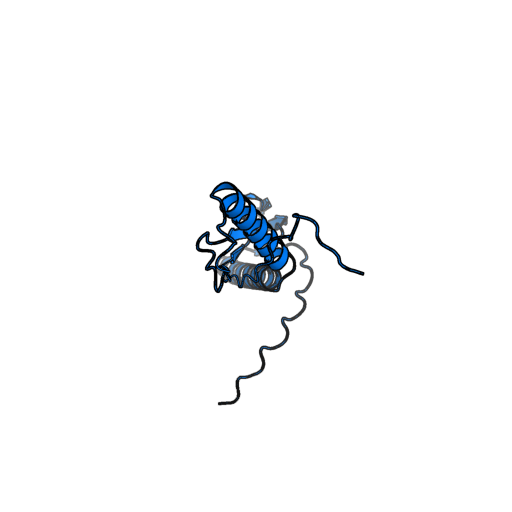.69 104 LEU A N 1
ATOM 847 C CA . LEU A 1 104 ? -10.656 0.136 0.499 1.00 89.69 104 LEU A CA 1
ATOM 848 C C . LEU A 1 104 ? -11.713 -0.971 0.509 1.00 89.69 104 LEU A C 1
ATOM 850 O O . LEU A 1 104 ? -12.369 -1.164 1.532 1.00 89.69 104 LEU A O 1
ATOM 854 N N . ASP A 1 105 ? -11.830 -1.726 -0.582 1.00 91.88 105 ASP A N 1
ATOM 855 C CA . ASP A 1 105 ? -12.796 -2.823 -0.703 1.00 91.88 105 ASP A CA 1
ATOM 856 C C . ASP A 1 105 ? -12.551 -3.904 0.365 1.00 91.88 105 ASP A C 1
ATOM 858 O O . ASP A 1 105 ? -13.488 -4.421 0.986 1.00 91.88 105 ASP A O 1
ATOM 862 N N . LEU A 1 106 ? -11.279 -4.202 0.650 1.00 93.06 106 LEU A N 1
ATOM 863 C CA . LEU A 1 106 ? -10.899 -5.116 1.723 1.00 93.06 106 LEU A CA 1
ATOM 864 C C . LEU A 1 106 ? -11.285 -4.570 3.105 1.00 93.06 106 LEU A C 1
ATOM 866 O O . LEU A 1 106 ? -11.830 -5.314 3.919 1.00 93.06 106 LEU A O 1
ATOM 870 N N . LEU A 1 107 ? -11.037 -3.286 3.382 1.00 91.56 107 LEU A N 1
ATOM 871 C CA . LEU A 1 107 ? -11.402 -2.655 4.656 1.00 91.56 107 LEU A CA 1
ATOM 872 C C . LEU A 1 107 ? -12.920 -2.619 4.874 1.00 91.56 107 LEU A C 1
ATOM 874 O O . LEU A 1 107 ? -13.374 -2.827 5.999 1.00 91.56 107 LEU A O 1
ATOM 878 N N . MET A 1 108 ? -13.702 -2.396 3.816 1.00 90.75 108 MET A N 1
ATOM 879 C CA . MET A 1 108 ? -15.167 -2.474 3.864 1.00 90.75 108 MET A CA 1
ATOM 880 C C . MET A 1 108 ? -15.624 -3.907 4.156 1.00 90.75 108 MET A C 1
ATOM 882 O O . MET A 1 108 ? -16.415 -4.129 5.069 1.00 90.75 108 MET A O 1
ATOM 886 N N . SER A 1 109 ? -15.025 -4.896 3.488 1.00 94.31 109 SER A N 1
ATOM 887 C CA . SER A 1 109 ? -15.297 -6.314 3.759 1.00 94.31 109 SER A CA 1
ATOM 888 C C . SER A 1 109 ? -14.948 -6.701 5.204 1.00 94.31 109 SER A C 1
ATOM 890 O O . SER A 1 109 ? -15.692 -7.422 5.868 1.00 94.31 109 SER A O 1
ATOM 892 N N . MET A 1 110 ? -13.829 -6.196 5.735 1.00 93.06 110 MET A N 1
ATOM 893 C CA . MET A 1 110 ? -13.460 -6.383 7.141 1.00 93.06 110 MET A CA 1
ATOM 894 C C . MET A 1 110 ? -14.459 -5.716 8.086 1.00 93.06 110 MET A C 1
ATOM 896 O O . MET A 1 110 ? -14.796 -6.302 9.112 1.00 93.06 110 MET A O 1
ATOM 900 N N . GLN A 1 111 ? -14.948 -4.517 7.760 1.00 93.12 111 GLN A N 1
ATOM 901 C CA . GLN A 1 111 ? -15.965 -3.834 8.556 1.00 93.12 111 GLN A CA 1
ATOM 902 C C . GLN A 1 111 ? -17.243 -4.675 8.660 1.00 93.12 111 GLN A C 1
ATOM 904 O O . GLN A 1 111 ? -17.754 -4.851 9.770 1.00 93.12 111 GLN A O 1
ATOM 909 N N . ASP A 1 112 ? -17.699 -5.248 7.546 1.00 93.75 112 ASP A N 1
ATOM 910 C CA . ASP A 1 112 ? -18.860 -6.139 7.513 1.00 93.75 112 ASP A CA 1
ATOM 911 C C . ASP A 1 112 ? -18.627 -7.385 8.376 1.00 93.75 112 ASP A C 1
ATOM 913 O O . ASP A 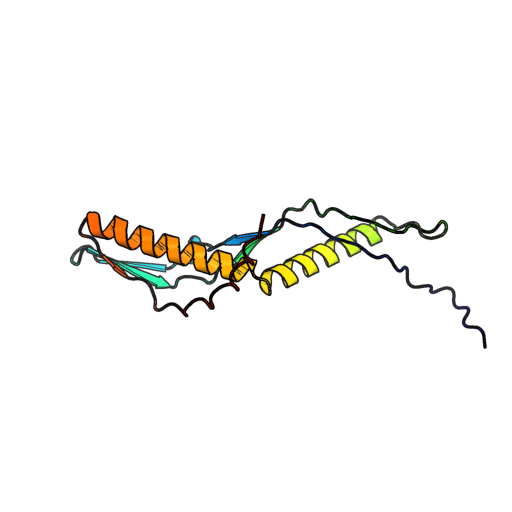1 112 ? -19.441 -7.695 9.247 1.00 93.75 112 ASP A O 1
ATOM 917 N N . LEU A 1 113 ? -17.482 -8.057 8.227 1.00 95.06 113 LEU A N 1
ATOM 918 C CA . LEU A 1 113 ? -17.142 -9.249 9.016 1.00 95.06 113 LEU A CA 1
ATOM 919 C C . LEU A 1 113 ? -17.049 -8.963 10.520 1.00 95.06 113 LEU A C 1
ATOM 921 O O . LEU A 1 113 ? -17.574 -9.720 11.337 1.00 95.06 113 LEU A O 1
ATOM 925 N N . VAL A 1 114 ? -16.404 -7.859 10.899 1.00 95.12 114 VAL A N 1
ATOM 926 C CA . VAL A 1 114 ? -16.269 -7.437 12.300 1.00 95.12 114 VAL A CA 1
ATOM 927 C C . VAL A 1 114 ? -17.643 -7.121 12.896 1.00 95.12 114 VAL A C 1
ATOM 929 O O . VAL A 1 114 ? -17.909 -7.506 14.040 1.00 95.12 114 VAL A O 1
ATOM 932 N N . SER A 1 115 ? -18.549 -6.527 12.112 1.00 93.56 115 SER A N 1
ATOM 933 C CA . SER A 1 115 ? -19.919 -6.233 12.545 1.00 93.56 115 SER A CA 1
ATOM 934 C C . SER A 1 115 ? -20.713 -7.479 12.947 1.00 93.56 115 SER A C 1
ATOM 936 O O . SER A 1 115 ? -21.450 -7.442 13.936 1.00 93.56 115 SER A O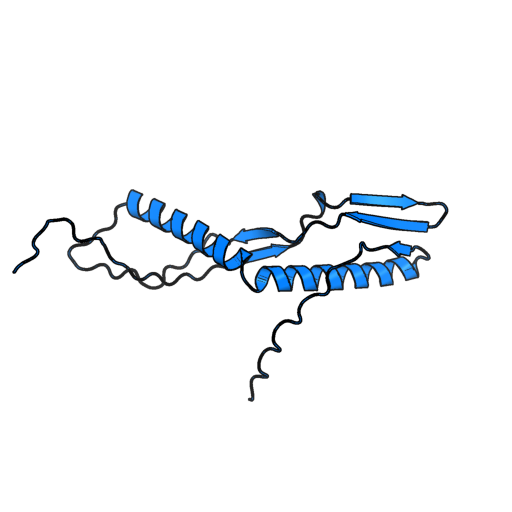 1
ATOM 938 N N . LEU A 1 116 ? -20.483 -8.619 12.280 1.00 95.19 116 LEU A N 1
ATOM 939 C CA . LEU A 1 116 ? -21.117 -9.900 12.621 1.00 95.19 116 LEU A CA 1
ATOM 940 C C . LEU A 1 116 ? -20.728 -10.400 14.020 1.00 95.19 116 LEU A C 1
ATOM 942 O O . LEU A 1 116 ? -21.503 -11.102 14.665 1.00 95.19 116 LEU A O 1
ATOM 946 N N . SER A 1 117 ? -19.549 -10.017 14.519 1.00 93.75 117 SER A N 1
ATOM 947 C CA . SER A 1 117 ? -19.086 -10.352 15.874 1.00 93.75 117 SER A CA 1
ATOM 948 C C . SER A 1 117 ? -19.605 -9.393 16.962 1.00 93.75 117 SER A C 1
ATOM 950 O O . SER A 1 117 ? -19.272 -9.536 18.142 1.00 93.75 117 SER A O 1
ATOM 952 N N . GLY A 1 118 ? -20.419 -8.399 16.584 1.00 94.38 118 GLY A N 1
ATOM 953 C CA . GLY A 1 118 ? -20.903 -7.341 17.475 1.00 94.38 118 GLY A CA 1
ATOM 954 C C . GLY A 1 118 ? -19.850 -6.278 17.801 1.00 94.38 118 GLY A C 1
ATOM 955 O O . GLY A 1 118 ? -20.028 -5.523 18.758 1.00 94.38 118 GLY A O 1
ATOM 956 N N . TRP A 1 119 ? -18.757 -6.240 17.038 1.00 97.44 119 TRP A N 1
ATOM 957 C CA . TRP A 1 119 ? -17.744 -5.190 17.084 1.00 97.44 119 TRP A CA 1
ATOM 958 C C . TRP A 1 119 ? -17.972 -4.176 15.965 1.00 97.44 119 TRP A C 1
ATOM 960 O O . TRP A 1 119 ? -18.565 -4.482 14.937 1.00 97.44 119 TRP A O 1
ATOM 970 N N . LYS A 1 120 ? -17.474 -2.955 16.138 1.00 96.44 120 LYS A N 1
ATOM 971 C CA . LYS A 1 120 ? -17.532 -1.899 15.127 1.00 96.44 120 LYS A CA 1
ATOM 972 C C . LYS A 1 120 ? -16.129 -1.564 14.646 1.00 96.44 120 LYS A C 1
ATOM 974 O O . LYS A 1 120 ? -15.277 -1.219 15.458 1.00 96.44 120 LYS A O 1
ATOM 979 N N . LEU A 1 121 ? -15.908 -1.593 13.335 1.00 95.94 121 LEU A N 1
ATOM 980 C CA . LEU A 1 121 ? -14.710 -1.027 12.717 1.00 95.94 121 LEU A CA 1
ATOM 981 C C . LEU A 1 121 ? -15.030 0.376 12.188 1.00 95.94 121 LEU A C 1
ATOM 983 O O . LEU A 1 121 ? -15.970 0.552 11.413 1.00 95.94 121 LEU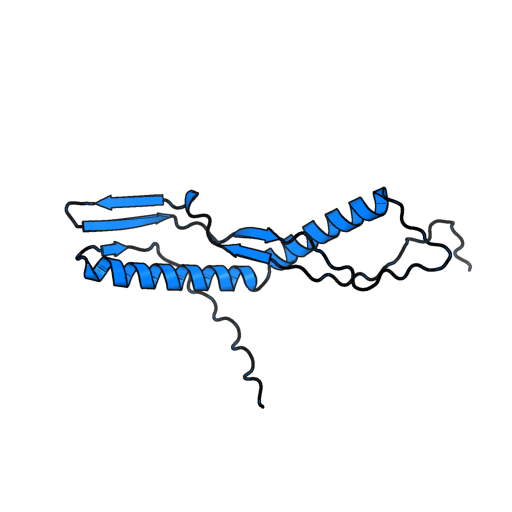 A O 1
ATOM 987 N N . VAL A 1 122 ? -14.274 1.379 12.626 1.00 93.62 122 VAL A N 1
ATOM 988 C CA . VAL A 1 122 ? -14.364 2.764 12.152 1.00 93.62 122 VAL A CA 1
ATOM 989 C C . VAL A 1 122 ? -13.149 3.052 11.280 1.00 93.62 122 VAL A C 1
ATOM 991 O O . VAL A 1 122 ? -12.012 2.998 11.752 1.00 93.62 122 VAL A O 1
ATOM 994 N N . LEU A 1 123 ? -13.412 3.348 10.009 1.00 89.75 123 LEU A N 1
ATOM 995 C CA . LEU A 1 123 ? -12.401 3.714 9.021 1.00 89.75 123 LEU A CA 1
ATOM 996 C C . LEU A 1 123 ? -12.158 5.236 9.043 1.00 89.75 123 LEU A C 1
ATOM 998 O O . LEU A 1 123 ? -13.091 5.992 9.340 1.00 89.75 123 LEU A O 1
ATOM 1002 N N . PRO A 1 124 ? -10.936 5.706 8.729 1.00 83.62 124 PRO A N 1
ATOM 1003 C CA . PRO A 1 124 ? -10.669 7.126 8.549 1.00 83.62 124 PRO A CA 1
ATOM 1004 C C . PRO A 1 124 ? -11.461 7.685 7.354 1.00 83.62 124 PRO A C 1
ATOM 1006 O O . PRO A 1 124 ? -11.879 6.928 6.477 1.00 83.62 124 PRO A O 1
ATOM 1009 N N . PRO A 1 125 ? -11.697 9.007 7.301 1.00 74.94 125 PRO A N 1
ATOM 1010 C CA . PRO A 1 125 ? -12.319 9.637 6.144 1.00 74.94 125 PRO A CA 1
ATOM 1011 C C . PRO A 1 125 ? -11.431 9.463 4.906 1.00 74.94 125 PRO A C 1
ATOM 1013 O O . PRO A 1 125 ? -10.319 9.984 4.855 1.00 74.94 125 PRO A O 1
ATOM 1016 N N . GLN A 1 126 ? -11.945 8.750 3.905 1.00 65.38 126 GLN A N 1
ATOM 1017 C CA . GLN A 1 126 ? -11.208 8.436 2.685 1.00 65.38 126 GLN A CA 1
ATOM 1018 C C . GLN A 1 126 ? -11.524 9.446 1.587 1.00 65.38 126 GLN A C 1
ATOM 1020 O O . GLN A 1 126 ? -12.677 9.830 1.379 1.00 65.38 126 GLN A O 1
ATOM 1025 N N . LYS A 1 127 ? -10.497 9.854 0.842 1.00 58.72 127 LYS A N 1
ATOM 1026 C CA . LYS A 1 127 ? -10.688 10.578 -0.414 1.00 58.72 127 LYS A CA 1
ATOM 1027 C C . LYS A 1 127 ? -11.329 9.597 -1.400 1.00 58.72 127 LYS A C 1
ATOM 1029 O O . LYS A 1 127 ? -10.755 8.536 -1.634 1.00 58.72 127 LYS A O 1
ATOM 1034 N N . SER A 1 128 ? -12.522 9.913 -1.915 1.00 50.12 128 SER A N 1
ATOM 1035 C CA . SER A 1 128 ? -13.209 9.045 -2.879 1.00 50.12 128 SER A CA 1
ATOM 1036 C C . SER A 1 128 ? -12.255 8.664 -4.015 1.00 50.12 128 SER A C 1
ATOM 1038 O O . SER A 1 128 ? -11.599 9.560 -4.559 1.00 50.12 128 SER A O 1
ATOM 1040 N N . PRO A 1 129 ? -12.169 7.376 -4.376 1.00 53.03 129 PRO A N 1
ATOM 1041 C CA . PRO A 1 129 ? -11.418 6.972 -5.548 1.00 53.03 129 PRO A CA 1
ATOM 1042 C C . PRO A 1 129 ? -12.016 7.675 -6.768 1.00 53.03 129 PRO A C 1
ATOM 1044 O O . PRO A 1 129 ? -13.233 7.664 -6.970 1.00 53.03 129 PRO A O 1
ATOM 1047 N N . SER A 1 130 ? -11.173 8.311 -7.581 1.00 49.31 130 SER A N 1
ATOM 1048 C CA . SER A 1 130 ? -11.546 8.596 -8.962 1.00 49.31 130 SER A CA 1
ATOM 1049 C C . SER A 1 130 ? -11.768 7.249 -9.638 1.00 49.31 130 SER A C 1
ATOM 1051 O O . SER A 1 130 ? -10.847 6.436 -9.670 1.00 49.31 130 SER A O 1
ATOM 1053 N N . LEU A 1 131 ? -12.995 7.003 -10.106 1.00 48.44 131 LEU A N 1
ATOM 1054 C CA . LEU A 1 131 ? -13.349 5.807 -10.871 1.00 48.44 131 LEU A CA 1
ATOM 1055 C C . LEU 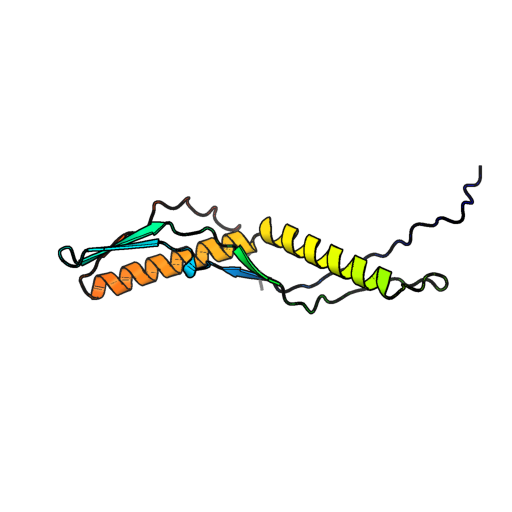A 1 131 ? -12.257 5.532 -11.917 1.00 48.44 131 LEU A C 1
ATOM 1057 O O . LEU A 1 131 ? -11.951 6.442 -12.697 1.00 48.44 131 LEU A O 1
ATOM 1061 N N . PRO A 1 132 ? -11.679 4.318 -11.958 1.00 52.62 132 PRO A N 1
ATOM 1062 C CA . PRO A 1 132 ? -10.893 3.899 -13.106 1.00 52.62 132 PRO A CA 1
ATOM 1063 C C . PRO A 1 132 ? -11.742 4.103 -14.366 1.00 52.62 132 PRO A C 1
ATOM 1065 O O . PRO A 1 132 ? -12.951 3.838 -14.317 1.00 52.62 132 PRO A O 1
ATOM 1068 N N . PRO A 1 133 ? -11.169 4.581 -15.485 1.00 48.84 133 PRO A N 1
ATOM 1069 C CA . PRO A 1 133 ? -11.891 4.570 -16.744 1.00 48.84 133 PRO A CA 1
ATOM 1070 C C . PRO A 1 133 ? -12.357 3.135 -16.993 1.00 48.84 133 PRO A C 1
ATOM 1072 O O . PRO A 1 133 ? -11.567 2.193 -16.919 1.00 48.84 133 PRO A O 1
ATOM 1075 N N . GLU A 1 134 ? -13.661 2.976 -17.209 1.00 47.16 134 GLU A N 1
ATOM 1076 C CA . GLU A 1 134 ? -14.284 1.692 -17.502 1.00 47.16 134 GLU A CA 1
ATOM 1077 C C . GLU A 1 134 ? -13.463 1.023 -18.612 1.00 47.16 134 GLU A C 1
ATOM 1079 O O . GLU A 1 134 ? -13.305 1.598 -19.695 1.00 47.16 134 GLU A O 1
ATOM 1084 N N . LYS A 1 135 ? -12.853 -0.141 -18.330 1.00 47.50 135 LYS A N 1
ATOM 1085 C CA . LYS A 1 135 ? -12.133 -0.886 -19.369 1.00 47.50 135 LYS A CA 1
ATOM 1086 C C . LYS A 1 135 ? -13.111 -1.062 -20.531 1.00 47.50 135 LYS A C 1
ATOM 1088 O O . LYS A 1 135 ? -14.212 -1.558 -20.273 1.00 47.50 135 LYS A O 1
ATOM 1093 N N . PRO A 1 136 ? -12.761 -0.657 -21.768 1.00 47.53 136 PRO A N 1
ATOM 1094 C CA . PRO A 1 136 ? -13.634 -0.876 -22.907 1.00 47.53 136 PRO A CA 1
ATOM 1095 C C . PRO A 1 136 ? -14.030 -2.347 -22.917 1.00 47.53 136 PRO A C 1
ATOM 1097 O O . PRO A 1 136 ? -13.156 -3.214 -22.891 1.00 47.53 136 PRO A O 1
ATOM 1100 N N . GLN A 1 137 ? -15.334 -2.618 -22.873 1.00 43.81 137 GLN A N 1
ATOM 1101 C CA . GLN A 1 137 ? -15.846 -3.970 -23.033 1.00 43.81 137 GLN A CA 1
ATOM 1102 C C . GLN A 1 137 ? -15.291 -4.485 -24.358 1.00 43.81 137 GLN A C 1
ATOM 1104 O O . GLN A 1 137 ? -15.583 -3.927 -25.415 1.00 43.81 137 GLN A O 1
ATOM 1109 N N . GLU A 1 138 ? -14.415 -5.481 -24.287 1.00 44.72 138 GLU A N 1
ATOM 1110 C CA . GLU A 1 138 ? -13.848 -6.117 -25.464 1.00 44.72 138 GLU A CA 1
ATOM 1111 C C . GLU A 1 138 ? -15.011 -6.823 -26.169 1.00 44.72 138 GLU A C 1
ATOM 1113 O O . GLU A 1 138 ? -15.546 -7.823 -25.685 1.00 44.72 138 GLU A O 1
ATOM 1118 N N . ILE A 1 139 ? -15.500 -6.204 -27.246 1.00 49.69 139 ILE A N 1
ATOM 1119 C CA . ILE A 1 139 ? -16.566 -6.753 -28.078 1.00 49.69 139 ILE A CA 1
ATOM 1120 C C . ILE A 1 139 ? -15.963 -7.977 -28.774 1.00 49.69 139 ILE A C 1
ATOM 1122 O O . ILE A 1 139 ? -15.070 -7.823 -29.609 1.00 49.69 139 ILE A O 1
ATOM 1126 N N . GLN A 1 140 ? -16.419 -9.167 -28.375 1.00 42.78 140 GLN A N 1
ATOM 1127 C CA . GLN A 1 140 ? -16.158 -10.426 -29.082 1.00 42.78 140 GLN A CA 1
ATOM 1128 C C . GLN A 1 140 ? -16.882 -10.462 -30.428 1.00 42.78 140 GLN A C 1
ATOM 1130 O O . GLN A 1 140 ? -18.028 -9.956 -30.494 1.00 42.78 140 GLN A O 1
#

Sequence (140 aa):
FMGWGPYSEKKAMIRVEAKVLAGYDLEKMTYKVDEKSKTITITSLPEPEIMSIDDDLSYYDILEGYWNSFSEEDYNKINRQIKEYVRQVAKEGEVMDVARQQGLDLLMSMQDLVSLSGWKLVLPPQKSPSLPPEKPQEIQ

Radius of gyration: 23.81 Å; chains: 1; bounding box: 55×32×70 Å

Secondary structure (DSSP, 8-state):
-----S---------EE--EEEE--GGG-EEEEETTTTEEEEEEPPPPEEEEE-S--EE------TT-PPPHHHHHHHHHHHHHHHHHHHHHSHHHHHHHHHHHHHHHHHHHHHHHTT-EEEPPPPPPPP-PPPPP----